Protein AF-A0A251XHG5-F1 (afdb_monomer_lite)

pLDDT: mean 78.2, std 9.37, range [42.44, 90.12]

Sequence (66 aa):
MSAEQIALPCDMNAGTSGGPILAGDFTDSPQFGNVAERYEDDSHVLGPVWKDVEHSAYDLTAAVAN

Foldseek 3Di:
DDFDKDKDFDLDDPPQFQPFDADDDDPPGDTQWGFHAADPVSGITMTGGDDPVNVVVVVVVVVVVD

Organism: Clavibacter michiganensis subsp. michiganensis (NCBI:txid33013)

Radius of gyration: 12.92 Å; chains: 1; bounding box: 28×23×34 Å

Secondary structure (DSSP, 8-state):
-PPPEEEEE----TT-TT-EEESSS-TTSPEEEE--EE-TTSSEEEEEBP-HHHHHHHHHHHHH--

Structure (mmCIF, N/CA/C/O backbone):
data_AF-A0A251XHG5-F1
#
_entry.id   AF-A0A251XHG5-F1
#
loop_
_atom_site.group_PDB
_atom_site.id
_atom_site.type_symbol
_atom_site.label_atom_id
_atom_site.label_alt_id
_atom_site.label_comp_id
_atom_site.label_asym_id
_atom_site.label_entity_id
_atom_site.label_seq_id
_atom_site.pdbx_PDB_ins_code
_atom_site.Cartn_x
_atom_site.Cartn_y
_atom_site.Cartn_z
_atom_site.occupancy
_atom_site.B_iso_or_equiv
_atom_site.auth_seq_id
_atom_site.auth_comp_id
_atom_site.auth_asym_id
_atom_site.auth_atom_id
_atom_site.pdbx_PDB_model_num
ATOM 1 N N . MET A 1 1 ? -15.223 -3.094 -14.156 1.00 42.44 1 MET A N 1
ATOM 2 C CA . MET A 1 1 ? -14.897 -1.813 -13.496 1.00 42.44 1 MET A CA 1
ATOM 3 C C . MET A 1 1 ? -13.395 -1.809 -13.289 1.00 42.44 1 MET A C 1
ATOM 5 O O . MET A 1 1 ? -12.898 -2.826 -12.828 1.00 42.44 1 MET A O 1
ATOM 9 N N . SER A 1 2 ? -12.674 -0.769 -13.714 1.00 54.75 2 SER A N 1
ATOM 10 C CA . SER A 1 2 ? -11.241 -0.668 -13.402 1.00 54.75 2 SER A CA 1
ATOM 11 C C . SER A 1 2 ? -11.117 -0.463 -11.898 1.00 54.75 2 SER A C 1
ATOM 13 O O . SER A 1 2 ? -11.756 0.451 -11.376 1.00 54.75 2 SER A O 1
ATOM 15 N N . ALA A 1 3 ? -10.368 -1.317 -11.203 1.00 63.22 3 ALA A N 1
ATOM 16 C CA . ALA A 1 3 ? -9.989 -1.027 -9.828 1.00 63.22 3 ALA A CA 1
ATOM 17 C C . ALA A 1 3 ? -9.207 0.296 -9.822 1.00 63.22 3 ALA A C 1
ATOM 19 O O . ALA A 1 3 ? -8.414 0.552 -10.732 1.00 63.22 3 ALA A O 1
ATOM 20 N N . GLU A 1 4 ? -9.479 1.164 -8.850 1.00 71.50 4 GLU A N 1
ATOM 21 C CA . GLU A 1 4 ? -8.628 2.332 -8.625 1.00 71.50 4 GLU A CA 1
ATOM 22 C C . GLU A 1 4 ? -7.280 1.839 -8.104 1.00 71.50 4 GLU A C 1
ATOM 24 O O . GLU A 1 4 ? -7.214 1.033 -7.173 1.00 71.50 4 GLU A O 1
ATOM 29 N N . GLN A 1 5 ? -6.218 2.303 -8.750 1.00 78.81 5 GLN A N 1
ATOM 30 C CA . GLN A 1 5 ? -4.861 1.836 -8.530 1.00 78.81 5 GLN A CA 1
ATOM 31 C C . GLN A 1 5 ? -4.012 2.985 -7.999 1.00 78.81 5 GLN A C 1
ATOM 33 O O . GLN A 1 5 ? -4.056 4.103 -8.513 1.00 78.81 5 GLN A O 1
ATOM 38 N N . ILE A 1 6 ? -3.237 2.689 -6.967 1.00 82.75 6 ILE A N 1
ATOM 39 C CA . ILE A 1 6 ? -2.225 3.568 -6.398 1.00 82.75 6 ILE A CA 1
ATOM 40 C C . ILE A 1 6 ? -0.900 3.232 -7.073 1.00 82.75 6 ILE A C 1
AT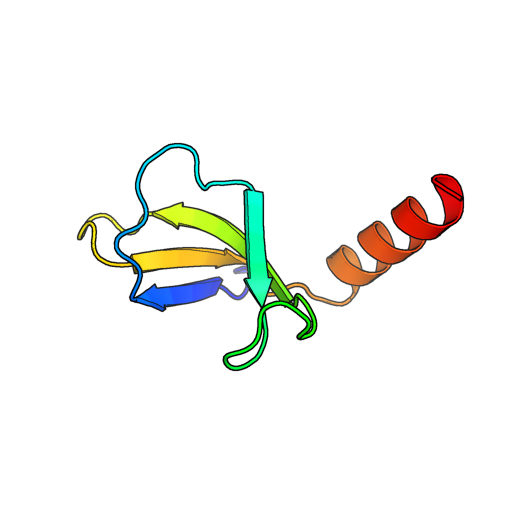OM 42 O O . ILE A 1 6 ? -0.534 2.060 -7.154 1.00 82.75 6 ILE A O 1
ATOM 46 N N . ALA A 1 7 ? -0.184 4.259 -7.520 1.00 85.75 7 ALA A N 1
ATOM 47 C CA . ALA A 1 7 ? 1.201 4.158 -7.957 1.00 85.75 7 ALA A CA 1
ATOM 48 C C . ALA A 1 7 ? 2.057 5.022 -7.031 1.00 85.75 7 ALA A C 1
ATOM 50 O O . ALA A 1 7 ? 1.832 6.230 -6.928 1.00 85.75 7 ALA A O 1
ATOM 51 N N . LEU A 1 8 ? 3.005 4.399 -6.333 1.00 83.75 8 LEU A N 1
ATOM 52 C CA . LEU A 1 8 ? 3.898 5.082 -5.400 1.00 83.75 8 LEU A CA 1
ATOM 53 C C . LEU A 1 8 ? 5.342 4.923 -5.857 1.00 83.75 8 LEU A C 1
ATOM 55 O O . LEU A 1 8 ? 5.751 3.787 -6.109 1.00 83.75 8 LEU A O 1
ATOM 59 N N . PRO A 1 9 ? 6.123 6.016 -5.925 1.00 85.81 9 PRO A N 1
ATOM 60 C CA . PRO A 1 9 ? 7.562 5.931 -6.126 1.00 85.81 9 PRO A CA 1
ATOM 61 C C . PRO A 1 9 ? 8.184 5.098 -5.007 1.00 85.81 9 PRO A C 1
ATOM 63 O O . PRO A 1 9 ? 8.064 5.435 -3.829 1.00 85.81 9 PRO A O 1
ATOM 66 N N . CYS A 1 10 ? 8.790 3.974 -5.368 1.00 80.75 10 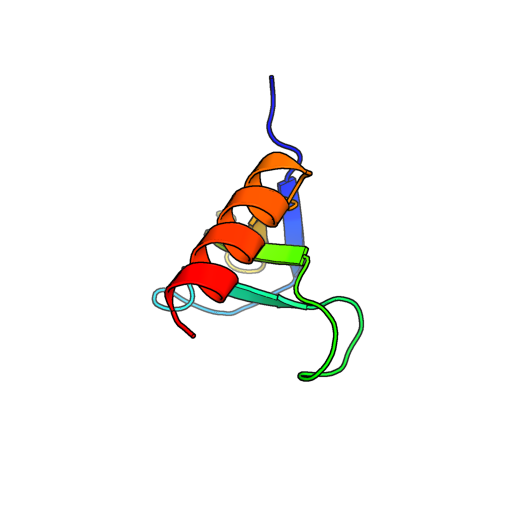CYS A N 1
ATOM 67 C CA . CYS A 1 10 ? 9.339 3.005 -4.439 1.00 80.75 10 CYS A CA 1
ATOM 68 C C . CYS A 1 10 ? 10.284 2.051 -5.178 1.00 80.75 10 CYS A C 1
ATOM 70 O O . CYS A 1 10 ? 9.910 1.452 -6.183 1.00 80.75 10 CYS A O 1
ATOM 72 N N . ASP A 1 11 ? 11.496 1.884 -4.653 1.00 83.19 11 ASP A N 1
ATOM 73 C CA . ASP A 1 11 ? 12.555 1.021 -5.189 1.00 83.19 11 ASP A CA 1
ATOM 74 C C . ASP A 1 11 ? 12.575 -0.381 -4.545 1.00 83.19 11 ASP A C 1
ATOM 76 O O . ASP A 1 11 ? 13.529 -1.150 -4.706 1.00 83.19 11 ASP A O 1
ATOM 80 N N . MET A 1 12 ? 11.521 -0.733 -3.802 1.00 77.62 12 MET A N 1
ATOM 81 C CA . MET A 1 12 ? 11.391 -2.047 -3.181 1.00 77.62 12 MET A CA 1
ATOM 82 C C . MET A 1 12 ? 11.283 -3.158 -4.235 1.00 77.62 12 MET A C 1
ATOM 84 O O . MET A 1 12 ? 10.562 -3.066 -5.228 1.00 77.62 12 MET A O 1
ATOM 88 N N . ASN A 1 13 ? 12.016 -4.247 -3.994 1.00 72.25 13 ASN A N 1
ATOM 89 C CA . ASN A 1 13 ? 12.181 -5.350 -4.939 1.00 72.25 13 ASN A CA 1
ATOM 90 C C . ASN A 1 13 ? 11.286 -6.556 -4.607 1.00 72.25 13 ASN A C 1
ATOM 92 O O . ASN A 1 13 ? 10.588 -6.579 -3.592 1.00 72.25 13 ASN A O 1
ATOM 96 N N . ALA A 1 14 ? 11.332 -7.582 -5.466 1.00 71.12 14 ALA A N 1
ATOM 97 C CA . ALA A 1 14 ? 10.561 -8.816 -5.319 1.00 71.12 14 ALA A CA 1
ATOM 98 C C . ALA A 1 14 ? 10.610 -9.379 -3.885 1.00 71.12 14 ALA A C 1
ATOM 100 O O . ALA A 1 14 ? 11.672 -9.457 -3.269 1.00 71.12 14 ALA A O 1
ATOM 101 N N . GLY A 1 15 ? 9.443 -9.777 -3.373 1.00 76.69 15 GLY A N 1
ATOM 102 C CA . GLY A 1 15 ? 9.257 -10.211 -1.983 1.00 76.69 15 GLY A CA 1
ATOM 103 C C . GLY A 1 15 ? 8.557 -9.187 -1.083 1.00 76.69 15 GLY A C 1
ATOM 104 O O . GLY A 1 15 ? 8.197 -9.536 0.034 1.00 76.69 15 GLY A O 1
ATOM 105 N N . THR A 1 16 ? 8.310 -7.963 -1.562 1.00 81.00 16 THR A N 1
ATOM 106 C CA . THR A 1 16 ? 7.524 -6.941 -0.835 1.00 81.00 16 THR A CA 1
ATOM 107 C C . THR A 1 16 ? 6.028 -6.942 -1.152 1.00 81.00 16 THR A C 1
ATOM 109 O O . THR A 1 16 ? 5.265 -6.251 -0.475 1.00 81.00 16 THR A O 1
ATOM 112 N N . SER A 1 17 ? 5.577 -7.747 -2.122 1.00 82.44 17 SER A N 1
ATOM 113 C CA . SER A 1 17 ? 4.150 -7.954 -2.396 1.00 82.44 17 SER A CA 1
ATOM 114 C C . SER A 1 17 ? 3.407 -8.439 -1.147 1.00 82.44 17 SER A C 1
ATOM 116 O O . SER A 1 17 ? 3.880 -9.313 -0.423 1.00 82.44 17 SER A O 1
ATOM 118 N N . GLY A 1 18 ? 2.234 -7.862 -0.899 1.00 81.50 18 GLY A N 1
ATOM 119 C CA . GLY A 1 18 ? 1.450 -8.039 0.322 1.00 81.50 18 GLY A CA 1
ATOM 120 C C . GLY A 1 18 ? 1.787 -7.037 1.431 1.00 81.50 18 GLY A C 1
ATOM 121 O O . GLY A 1 18 ? 0.986 -6.882 2.353 1.00 81.50 18 GLY A O 1
ATOM 122 N N . GLY A 1 19 ? 2.912 -6.319 1.328 1.00 86.38 19 GLY A N 1
ATOM 123 C CA . GLY A 1 19 ? 3.307 -5.279 2.277 1.00 86.38 19 GLY A CA 1
ATOM 124 C C . GLY A 1 19 ? 2.302 -4.118 2.347 1.00 86.38 19 GLY A C 1
ATOM 125 O O . GLY A 1 19 ? 1.599 -3.858 1.364 1.00 86.38 19 GLY A O 1
ATOM 126 N N . PRO A 1 20 ? 2.205 -3.425 3.494 1.00 87.56 20 PRO A N 1
ATOM 127 C CA . PRO A 1 20 ? 1.201 -2.393 3.701 1.00 87.56 20 PRO A CA 1
ATOM 128 C C . PRO A 1 20 ? 1.544 -1.081 2.989 1.00 87.56 20 PRO A C 1
ATOM 130 O O . PRO A 1 20 ? 2.704 -0.677 2.932 1.00 87.56 20 PRO A O 1
ATOM 133 N N . ILE A 1 21 ? 0.515 -0.387 2.499 1.00 87.50 21 ILE A N 1
ATOM 134 C CA . ILE A 1 21 ? 0.591 1.006 2.051 1.00 87.50 21 ILE A CA 1
ATOM 135 C C . ILE A 1 21 ? -0.127 1.868 3.096 1.00 87.50 21 ILE A C 1
ATOM 137 O O . ILE A 1 21 ? -1.335 1.721 3.300 1.00 87.50 21 ILE A O 1
ATOM 141 N N . LEU A 1 22 ? 0.628 2.735 3.775 1.00 89.25 22 LEU A N 1
ATOM 142 C CA . LEU A 1 22 ? 0.167 3.531 4.918 1.00 89.25 22 LEU A CA 1
ATOM 143 C C . LEU A 1 22 ? -0.043 4.994 4.529 1.00 89.25 22 LEU A C 1
ATOM 145 O O . LEU A 1 22 ? 0.702 5.538 3.715 1.00 89.25 22 LEU A O 1
ATOM 149 N N . ALA A 1 23 ? -1.071 5.626 5.091 1.00 87.31 23 ALA A N 1
ATOM 150 C CA . ALA A 1 23 ? -1.393 7.021 4.817 1.00 87.31 23 ALA A CA 1
ATOM 151 C C . ALA A 1 23 ? -0.423 7.967 5.541 1.00 87.31 23 ALA A C 1
ATOM 153 O O . ALA A 1 23 ? -0.315 7.927 6.759 1.00 87.31 23 ALA A O 1
ATOM 154 N N . GLY A 1 24 ? 0.226 8.874 4.813 1.00 86.62 24 GLY A N 1
ATOM 155 C CA . GLY A 1 24 ? 1.226 9.775 5.394 1.00 86.62 24 GLY A CA 1
ATOM 156 C C . GLY A 1 24 ? 2.580 9.092 5.601 1.00 86.62 24 GLY A C 1
ATOM 157 O O . GLY A 1 24 ? 2.911 8.146 4.892 1.00 86.62 24 GLY A O 1
ATOM 158 N N . ASP A 1 25 ? 3.364 9.591 6.559 1.00 87.69 25 ASP A N 1
ATOM 159 C CA . ASP A 1 25 ? 4.802 9.283 6.647 1.00 87.69 25 ASP A CA 1
ATOM 160 C C . ASP A 1 25 ? 5.182 8.352 7.813 1.00 87.69 25 ASP A C 1
ATOM 162 O O . ASP A 1 25 ? 6.361 8.039 7.998 1.00 87.69 25 ASP A O 1
ATOM 166 N N . PHE A 1 26 ? 4.216 7.921 8.632 1.00 88.12 26 PHE A N 1
ATOM 167 C CA . PHE A 1 26 ? 4.488 7.163 9.858 1.00 88.12 26 PHE A CA 1
ATOM 168 C C . PHE A 1 26 ? 4.031 5.707 9.765 1.00 88.12 26 PHE A C 1
ATOM 170 O O . PHE A 1 26 ? 3.016 5.380 9.152 1.00 88.12 26 PHE A O 1
ATOM 177 N N . THR A 1 27 ? 4.765 4.814 10.433 1.00 88.81 27 THR A N 1
ATOM 178 C CA . THR A 1 27 ? 4.508 3.364 10.403 1.00 88.81 27 THR A CA 1
ATOM 179 C C . THR A 1 27 ? 3.310 2.922 11.244 1.00 88.81 27 THR A C 1
ATOM 181 O O . THR A 1 27 ? 2.908 1.767 11.169 1.00 88.81 27 THR A O 1
ATOM 184 N N . ASP A 1 28 ? 2.768 3.810 12.074 1.00 90.12 28 ASP A N 1
ATOM 185 C CA . ASP A 1 28 ? 1.549 3.614 12.864 1.00 90.12 28 ASP A CA 1
ATOM 186 C C . ASP A 1 28 ? 0.307 4.223 12.194 1.00 90.12 28 ASP A C 1
ATOM 188 O O . ASP A 1 28 ? -0.792 4.173 12.748 1.00 90.12 28 ASP A O 1
ATOM 192 N N . SER A 1 29 ? 0.470 4.804 11.004 1.00 88.19 29 SER A N 1
ATOM 193 C CA . SER A 1 29 ? -0.636 5.415 10.282 1.00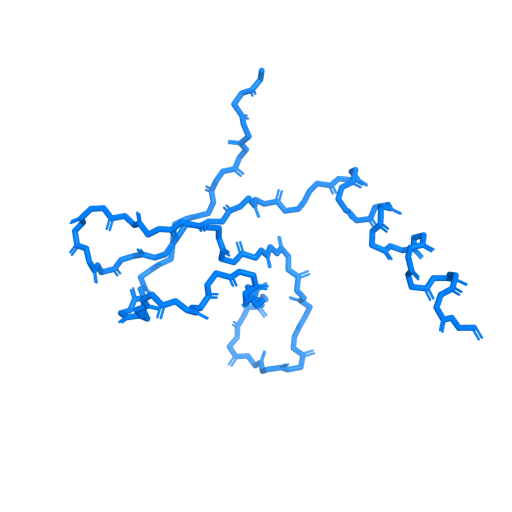 88.19 29 SER A CA 1
ATOM 194 C C . SER A 1 29 ? -1.564 4.366 9.659 1.00 88.19 29 SER A C 1
ATOM 196 O O . SER A 1 29 ? -1.137 3.240 9.396 1.00 88.19 29 SER A O 1
ATOM 198 N N . PRO A 1 30 ? -2.838 4.711 9.395 1.00 85.94 30 PRO A N 1
ATOM 199 C CA . PRO A 1 30 ? -3.794 3.777 8.812 1.00 85.94 30 PRO A CA 1
ATOM 200 C C . PRO A 1 30 ? -3.315 3.203 7.476 1.00 85.94 30 PRO A C 1
ATOM 202 O O . PRO A 1 30 ? -2.858 3.938 6.596 1.00 85.94 30 PRO A O 1
ATOM 205 N N . GLN A 1 31 ? -3.470 1.892 7.311 1.00 86.94 31 GLN A N 1
ATOM 206 C CA . GLN A 1 31 ? -3.271 1.222 6.032 1.00 86.94 31 GLN A CA 1
ATOM 207 C C . GLN A 1 31 ? -4.478 1.463 5.120 1.00 86.94 31 GLN A C 1
ATOM 209 O O . GLN A 1 31 ? -5.617 1.378 5.569 1.00 86.94 31 GLN A O 1
ATOM 214 N N . PHE A 1 32 ? -4.232 1.740 3.839 1.00 85.94 32 PHE A N 1
ATOM 215 C CA . PHE A 1 32 ? -5.291 1.968 2.844 1.00 85.94 32 PHE A CA 1
ATOM 216 C C . PHE A 1 32 ? -5.095 1.178 1.539 1.00 85.94 32 PHE A C 1
ATOM 218 O O . PHE A 1 32 ? -5.804 1.389 0.553 1.00 85.94 32 PHE A O 1
ATOM 225 N N . GLY A 1 33 ? -4.121 0.271 1.522 1.00 86.44 33 GLY A N 1
ATOM 226 C CA . GLY A 1 33 ? -3.802 -0.581 0.385 1.00 86.44 33 GLY A CA 1
ATOM 227 C C . GLY A 1 33 ? -2.673 -1.554 0.710 1.00 86.44 33 GLY A C 1
ATOM 228 O O . GLY A 1 33 ? -2.071 -1.502 1.788 1.00 86.44 33 GLY A O 1
ATOM 229 N N . ASN A 1 34 ? -2.339 -2.420 -0.244 1.00 87.75 34 ASN A N 1
ATOM 230 C CA . ASN A 1 34 ? -1.143 -3.261 -0.189 1.00 87.75 34 ASN A CA 1
ATOM 231 C C . ASN A 1 34 ? -0.369 -3.130 -1.489 1.00 87.75 34 ASN A C 1
ATOM 233 O O . ASN A 1 34 ? -0.955 -2.906 -2.546 1.00 87.75 34 ASN A O 1
ATOM 237 N N . VAL A 1 35 ? 0.934 -3.372 -1.423 1.00 87.31 35 VAL A N 1
ATOM 238 C CA . VAL A 1 35 ? 1.743 -3.590 -2.621 1.00 87.31 35 VAL A CA 1
ATOM 239 C C . VAL A 1 35 ? 1.265 -4.874 -3.299 1.00 87.31 35 VAL A C 1
ATOM 241 O O . VAL A 1 35 ? 1.354 -5.956 -2.724 1.00 87.31 35 VAL A O 1
ATOM 244 N N . ALA A 1 36 ? 0.743 -4.763 -4.514 1.00 83.94 36 ALA A N 1
ATOM 245 C CA . ALA A 1 36 ? 0.326 -5.891 -5.337 1.00 83.94 36 ALA A CA 1
ATOM 246 C C . ALA A 1 36 ? 1.407 -6.230 -6.366 1.00 83.94 36 ALA A C 1
ATOM 248 O O . ALA A 1 36 ? 1.893 -7.360 -6.422 1.00 83.94 36 ALA A O 1
ATOM 249 N N . GLU A 1 37 ? 1.817 -5.227 -7.138 1.00 78.56 37 GLU A N 1
ATOM 250 C CA . GLU A 1 37 ? 2.685 -5.389 -8.301 1.00 78.56 37 GLU A CA 1
ATOM 251 C C . GLU A 1 37 ? 3.743 -4.286 -8.353 1.00 78.56 37 GLU A C 1
ATOM 253 O O . GLU A 1 37 ? 3.720 -3.322 -7.587 1.00 78.56 37 GLU A O 1
ATOM 258 N N . ARG A 1 38 ? 4.683 -4.436 -9.279 1.00 75.88 38 ARG A N 1
ATOM 259 C CA . ARG A 1 38 ? 5.728 -3.461 -9.569 1.00 75.88 38 ARG A CA 1
ATOM 260 C C . ARG A 1 38 ? 5.475 -2.873 -10.950 1.00 75.88 38 ARG A C 1
ATOM 262 O O . ARG A 1 38 ? 5.037 -3.596 -11.843 1.00 75.88 38 ARG A O 1
ATOM 269 N N . TYR A 1 39 ? 5.745 -1.584 -11.125 1.00 70.25 39 TYR A N 1
ATOM 270 C CA . TYR A 1 39 ? 5.729 -0.986 -12.457 1.00 70.25 39 TYR A CA 1
ATOM 271 C C . TYR A 1 39 ? 7.013 -1.362 -13.210 1.00 70.25 39 TYR A C 1
ATOM 273 O O . TYR A 1 39 ? 8.072 -1.500 -12.600 1.00 70.25 39 TYR A O 1
ATOM 281 N N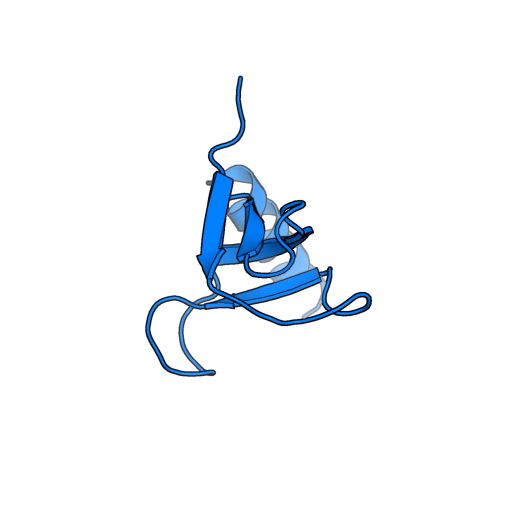 . GLU A 1 40 ? 6.936 -1.535 -14.530 1.00 72.38 40 GLU A N 1
ATOM 282 C CA . GLU A 1 40 ? 8.051 -2.041 -15.357 1.00 72.38 40 GLU A CA 1
ATOM 283 C C . GLU A 1 40 ? 9.322 -1.171 -15.305 1.00 72.38 40 GLU A C 1
ATOM 285 O O . GLU A 1 40 ? 10.395 -1.620 -15.698 1.00 72.38 40 GLU A O 1
ATOM 290 N N . ASP A 1 41 ? 9.208 0.072 -14.826 1.00 75.12 41 ASP A N 1
ATOM 291 C CA . ASP A 1 41 ? 10.314 1.026 -14.698 1.00 75.12 41 ASP A CA 1
ATOM 292 C C . ASP A 1 41 ? 11.173 0.838 -13.444 1.00 75.12 41 ASP A C 1
ATOM 294 O O . ASP A 1 41 ? 12.104 1.609 -13.209 1.00 75.12 41 ASP A O 1
ATOM 298 N N . ASP A 1 42 ? 10.859 -0.168 -12.631 1.00 70.50 42 ASP A N 1
ATOM 299 C CA . ASP A 1 42 ? 11.604 -0.519 -11.436 1.00 70.50 42 ASP A CA 1
ATOM 300 C C . ASP A 1 42 ? 11.659 0.554 -10.336 1.00 70.50 42 ASP A C 1
ATOM 302 O O . ASP A 1 42 ? 12.378 0.379 -9.351 1.00 70.50 42 ASP A O 1
ATOM 306 N N . SER A 1 43 ? 10.866 1.614 -10.462 1.00 81.12 43 SER A N 1
ATOM 307 C CA . SER A 1 43 ? 10.886 2.780 -9.577 1.00 81.12 43 SER A CA 1
ATOM 308 C C . SER A 1 43 ? 9.553 3.049 -8.886 1.00 81.12 43 SER A C 1
ATOM 310 O O . SER A 1 43 ? 9.463 3.977 -8.082 1.00 81.12 43 SER A O 1
ATOM 312 N N . HIS A 1 44 ? 8.530 2.236 -9.169 1.00 84.00 44 HIS A N 1
ATOM 313 C CA . HIS A 1 44 ? 7.216 2.344 -8.552 1.00 84.00 44 HIS A CA 1
ATOM 314 C C . HIS A 1 44 ? 6.663 0.988 -8.118 1.00 84.00 44 HIS A C 1
ATOM 316 O O . HIS A 1 44 ? 6.798 -0.027 -8.810 1.00 84.00 44 HIS A O 1
ATOM 322 N N . VAL A 1 45 ? 5.932 1.009 -7.007 1.00 84.12 45 VAL A N 1
ATOM 323 C CA . VAL A 1 45 ? 5.041 -0.078 -6.599 1.00 84.12 45 VAL A CA 1
ATOM 324 C C . VAL A 1 45 ? 3.593 0.298 -6.871 1.00 84.12 45 VAL A C 1
ATOM 326 O O . VAL A 1 45 ? 3.201 1.468 -6.817 1.00 84.12 45 VAL A O 1
ATOM 329 N N . LEU A 1 46 ? 2.798 -0.721 -7.160 1.00 85.25 46 LEU A N 1
ATOM 330 C CA . LEU A 1 46 ? 1.389 -0.623 -7.484 1.00 85.25 46 LEU A CA 1
ATOM 331 C C . LEU A 1 46 ? 0.565 -1.335 -6.423 1.00 85.25 46 LEU A C 1
ATOM 333 O O . LEU A 1 46 ? 0.947 -2.406 -5.953 1.00 85.25 46 LEU A O 1
ATOM 337 N N . GLY A 1 47 ? -0.597 -0.784 -6.093 1.00 84.00 47 GLY A N 1
ATOM 338 C CA . GLY A 1 47 ? -1.525 -1.408 -5.158 1.00 84.00 47 GLY A CA 1
ATOM 339 C C . GLY A 1 47 ? -2.976 -1.035 -5.433 1.00 84.00 47 GLY A C 1
ATOM 340 O O . GLY A 1 47 ? -3.230 0.042 -5.980 1.00 84.00 47 GLY A O 1
ATOM 341 N N . PRO A 1 48 ? -3.946 -1.891 -5.072 1.00 82.81 48 PRO A N 1
ATOM 342 C CA . PRO A 1 48 ? -5.342 -1.484 -5.066 1.00 82.81 48 PRO A CA 1
ATOM 343 C C . PRO A 1 48 ? -5.572 -0.440 -3.968 1.00 82.81 48 PRO A C 1
ATOM 345 O O . PRO A 1 48 ? -5.070 -0.590 -2.851 1.00 82.81 48 PRO A O 1
ATOM 348 N N . VAL A 1 49 ? -6.372 0.587 -4.265 1.00 79.69 49 VAL A N 1
ATOM 349 C CA . VAL A 1 49 ? -7.014 1.372 -3.202 1.00 79.69 49 VAL A CA 1
ATOM 350 C C . VAL A 1 49 ? -8.031 0.461 -2.528 1.00 79.69 49 VAL A C 1
ATOM 352 O O . VAL A 1 49 ? -8.919 -0.061 -3.206 1.00 79.69 49 VAL A O 1
ATOM 355 N N . TRP A 1 50 ? -7.928 0.270 -1.214 1.00 81.94 50 TRP A N 1
ATOM 356 C CA . TRP A 1 50 ? -8.971 -0.432 -0.4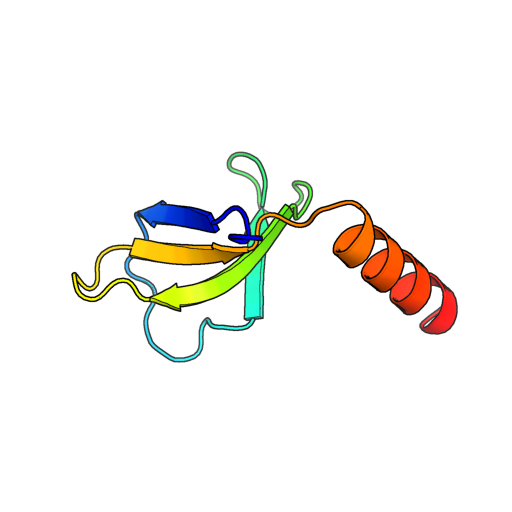74 1.00 81.94 50 TRP A CA 1
ATOM 357 C C . TRP A 1 50 ? -10.269 0.370 -0.524 1.00 81.94 50 TRP A C 1
ATOM 359 O O . TRP A 1 50 ? -10.314 1.535 -0.124 1.00 81.94 50 TRP A O 1
ATOM 369 N N . LYS A 1 51 ? -11.329 -0.256 -1.034 1.00 75.06 51 LYS A N 1
ATOM 370 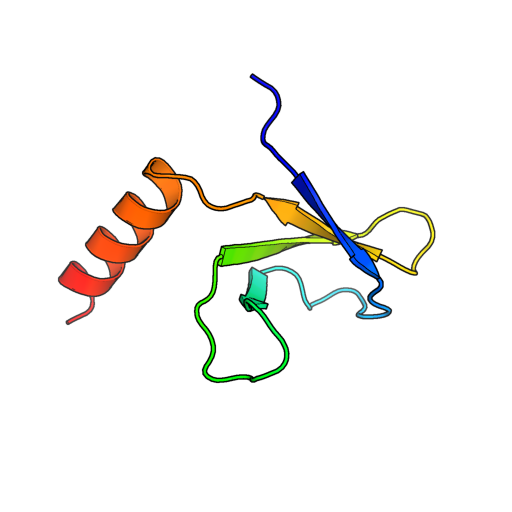C CA . LYS A 1 51 ? -12.682 0.292 -0.998 1.00 75.06 51 LYS A CA 1
ATOM 371 C C . LYS A 1 51 ? -13.474 -0.403 0.104 1.00 75.06 51 LYS A C 1
ATOM 373 O O . LYS A 1 51 ? -12.953 -1.220 0.863 1.00 75.06 51 LYS A O 1
ATOM 378 N N . ASP A 1 52 ? -14.758 -0.071 0.192 1.00 65.38 52 ASP A N 1
ATOM 379 C CA . ASP A 1 52 ? -15.659 -0.579 1.229 1.00 65.38 52 ASP A CA 1
ATOM 380 C C . ASP A 1 52 ? -15.647 -2.112 1.345 1.00 65.38 52 ASP A C 1
ATOM 382 O O . ASP A 1 52 ? -15.804 -2.650 2.440 1.00 65.38 52 ASP A O 1
ATOM 386 N N . VAL A 1 53 ? -15.436 -2.829 0.235 1.00 67.81 53 VAL A N 1
ATOM 387 C CA . VAL A 1 53 ? -15.405 -4.299 0.208 1.00 67.81 53 VAL A CA 1
ATOM 388 C C . VAL A 1 53 ? -14.136 -4.843 0.865 1.00 67.81 53 VAL A C 1
ATOM 390 O O . VAL A 1 53 ? -14.223 -5.760 1.681 1.00 67.81 53 VAL A O 1
ATOM 393 N N . GLU A 1 54 ? -12.970 -4.276 0.557 1.00 71.31 54 GLU A N 1
ATOM 394 C CA . GLU A 1 54 ? -11.690 -4.671 1.147 1.00 71.31 54 GLU A CA 1
ATOM 395 C C . GLU A 1 54 ? -11.631 -4.320 2.638 1.00 71.31 54 GLU A C 1
ATOM 397 O O . GLU A 1 54 ? -11.220 -5.159 3.440 1.00 71.31 54 GLU A O 1
ATOM 402 N N . HIS A 1 55 ? -12.130 -3.141 3.028 1.00 69.75 55 HIS A N 1
ATOM 403 C CA . HIS A 1 55 ? -12.276 -2.789 4.444 1.00 69.75 55 HIS A CA 1
ATOM 404 C C . HIS A 1 55 ? -13.230 -3.736 5.175 1.00 69.75 55 HIS A C 1
ATOM 406 O O . HIS A 1 55 ? -12.888 -4.233 6.243 1.00 69.75 55 HIS A O 1
ATOM 412 N N . SER A 1 56 ? -14.385 -4.066 4.587 1.00 69.69 56 SER A N 1
ATOM 413 C CA . SER A 1 56 ? -15.337 -4.996 5.210 1.00 69.69 56 SER A CA 1
ATOM 414 C C . SER A 1 56 ? -14.742 -6.395 5.403 1.00 69.69 56 SER A C 1
ATOM 416 O O . SER A 1 56 ? -14.988 -7.043 6.420 1.00 69.69 56 SER A O 1
ATOM 418 N N . ALA A 1 57 ? -13.955 -6.878 4.437 1.00 76.06 57 ALA A N 1
ATOM 419 C CA . ALA A 1 57 ? -13.265 -8.161 4.545 1.00 76.06 57 ALA A CA 1
ATOM 420 C C . ALA A 1 57 ? -12.164 -8.134 5.618 1.00 76.06 57 ALA A C 1
ATOM 422 O O . ALA A 1 57 ? -12.002 -9.110 6.358 1.00 76.06 57 ALA A O 1
ATOM 423 N N . TYR A 1 58 ? -11.433 -7.021 5.723 1.00 69.31 58 TYR A N 1
ATOM 424 C CA . TYR A 1 58 ? -10.443 -6.806 6.772 1.00 69.31 58 TYR A CA 1
ATOM 425 C C . TYR A 1 58 ? -11.096 -6.795 8.159 1.00 69.31 58 TYR A C 1
ATOM 427 O O . TYR A 1 58 ? -10.697 -7.580 9.017 1.00 69.31 58 TYR A O 1
ATOM 435 N N . ASP A 1 59 ? -12.147 -5.996 8.354 1.00 76.00 59 ASP A N 1
ATOM 436 C CA . ASP A 1 59 ? -12.882 -5.898 9.619 1.00 76.00 59 ASP A CA 1
ATOM 437 C C . ASP A 1 59 ? -13.474 -7.246 10.039 1.00 76.00 59 ASP A C 1
ATOM 439 O O . ASP A 1 59 ? -13.378 -7.638 11.203 1.00 76.00 59 ASP A O 1
ATOM 443 N N . LEU A 1 60 ? -14.034 -8.004 9.089 1.00 75.06 60 LEU A N 1
ATOM 444 C CA . LEU A 1 60 ? -14.533 -9.352 9.351 1.00 75.06 60 LEU A CA 1
ATOM 445 C C . LEU A 1 60 ? -13.407 -10.292 9.800 1.00 75.06 60 LEU A C 1
ATOM 447 O O . LEU A 1 60 ? -13.571 -11.039 10.761 1.00 75.06 60 LEU A O 1
ATOM 451 N N . THR A 1 61 ? -12.263 -10.260 9.117 1.00 72.31 61 THR A N 1
ATOM 452 C CA . THR A 1 61 ? -11.116 -11.114 9.455 1.00 72.31 61 THR A CA 1
ATOM 453 C C . THR A 1 61 ? -10.545 -10.746 10.823 1.00 72.31 61 THR A C 1
ATOM 455 O O . THR A 1 61 ? -10.281 -11.632 11.634 1.00 72.31 61 THR A O 1
ATOM 458 N N . ALA A 1 62 ? -10.422 -9.449 11.116 1.00 72.56 62 ALA A N 1
ATOM 459 C CA . ALA A 1 62 ? -9.993 -8.941 12.414 1.00 72.56 62 ALA A CA 1
ATOM 460 C C . ALA A 1 62 ? -10.958 -9.347 13.540 1.00 72.56 62 ALA A C 1
ATOM 462 O O . ALA A 1 62 ? -10.511 -9.695 14.629 1.00 72.56 62 ALA A O 1
ATOM 463 N N . ALA A 1 63 ? -12.268 -9.360 13.275 1.00 72.44 63 ALA A N 1
ATOM 464 C CA . ALA A 1 63 ? -13.279 -9.784 14.240 1.00 72.44 63 ALA A CA 1
ATOM 465 C C . ALA A 1 63 ? -13.274 -11.298 14.518 1.00 72.44 63 ALA A C 1
ATOM 467 O O . ALA A 1 63 ? -13.669 -11.705 15.605 1.00 72.44 63 ALA A O 1
ATOM 468 N N . VAL A 1 64 ? -12.855 -12.130 13.558 1.00 76.50 64 VAL A N 1
ATOM 469 C CA . VAL A 1 64 ? -12.773 -13.597 13.721 1.00 76.50 64 VAL A CA 1
ATOM 470 C C . VAL A 1 64 ? -11.432 -14.044 14.316 1.00 76.50 64 VAL A C 1
ATOM 472 O O . VAL A 1 64 ? -11.361 -15.095 14.947 1.00 76.50 64 VAL A O 1
ATOM 475 N N . ALA A 1 65 ? -10.362 -13.276 14.109 1.00 67.06 65 ALA A N 1
ATOM 476 C CA . ALA A 1 65 ? -9.028 -13.582 14.630 1.00 67.06 65 ALA A CA 1
ATOM 477 C C . ALA A 1 65 ? -8.840 -13.242 16.125 1.00 67.06 65 ALA A C 1
ATOM 479 O O . ALA A 1 65 ? -7.788 -13.561 16.682 1.00 67.06 65 ALA A O 1
ATOM 480 N N . ASN A 1 66 ? -9.832 -12.598 16.746 1.00 52.31 66 ASN A N 1
ATOM 481 C CA . ASN A 1 66 ? -9.856 -12.168 18.147 1.00 52.31 66 ASN A CA 1
ATOM 482 C C . ASN A 1 66 ? -10.773 -13.073 18.983 1.00 52.31 66 ASN A C 1
ATOM 484 O O . ASN A 1 66 ? -10.438 -13.326 20.161 1.00 52.31 66 ASN A O 1
#